Protein AF-A0A954K638-F1 (afdb_monomer)

Sequence (172 aa):
VIPEGAHWNDVRAAPRDVGRALLSAFLAIEAANPERLQGVFGNANWTDKAQMPDSTLKNLIEHFSKHDLTLAAVPEDELGNGYEYLIKKFADDSGHTAQEFYTNRTLVHLMAQMLEPQPGESIYDPTCGTGGMLISCLAEVKRRGGDIRTTGLYGQELITITAAIARMNLVI

Structure (mmCIF, N/CA/C/O backbone):
data_AF-A0A954K638-F1
#
_entry.id   AF-A0A954K638-F1
#
loop_
_atom_site.group_PDB
_atom_site.id
_atom_site.type_symbol
_atom_site.label_atom_id
_atom_site.label_alt_id
_atom_site.label_comp_id
_atom_site.label_asym_id
_atom_site.label_entity_id
_atom_site.label_seq_id
_atom_site.pdbx_PDB_ins_code
_atom_site.Cartn_x
_atom_site.Cartn_y
_atom_site.Cartn_z
_atom_site.occupancy
_atom_site.B_iso_or_equiv
_atom_site.auth_seq_id
_atom_site.auth_comp_id
_atom_site.auth_asym_id
_atom_site.auth_atom_id
_atom_site.pdbx_PDB_model_num
ATOM 1 N N . VAL A 1 1 ? -10.240 -8.745 -8.112 1.00 88.81 1 VAL A N 1
ATOM 2 C CA . VAL A 1 1 ? -9.951 -9.684 -9.220 1.00 88.81 1 VAL A CA 1
ATOM 3 C C . VAL A 1 1 ? -8.709 -9.219 -9.950 1.00 88.81 1 VAL A C 1
ATOM 5 O O . VAL A 1 1 ? -8.591 -8.029 -10.207 1.00 88.81 1 VAL A O 1
ATOM 8 N N . ILE A 1 2 ? -7.793 -10.131 -10.267 1.00 93.25 2 ILE A N 1
ATOM 9 C CA . ILE A 1 2 ? -6.651 -9.843 -11.142 1.00 93.25 2 ILE A CA 1
ATOM 10 C C . ILE A 1 2 ? -6.990 -10.415 -12.528 1.00 93.25 2 ILE A C 1
ATOM 12 O O . ILE A 1 2 ? -7.254 -11.615 -12.602 1.00 93.25 2 ILE A O 1
ATOM 16 N N . PRO A 1 3 ? -7.091 -9.588 -13.586 1.00 95.88 3 PRO A N 1
ATOM 17 C CA . PRO A 1 3 ? -7.384 -10.070 -14.938 1.00 95.88 3 PRO A CA 1
ATOM 18 C C . PRO A 1 3 ? -6.242 -10.887 -15.554 1.00 95.88 3 PRO A C 1
ATOM 20 O O . PRO A 1 3 ? -5.075 -10.713 -15.199 1.00 95.88 3 PRO A O 1
ATOM 23 N N . GLU A 1 4 ? -6.575 -11.716 -16.546 1.00 94.38 4 GLU A N 1
ATOM 24 C CA . GLU A 1 4 ? -5.581 -12.379 -17.397 1.00 94.38 4 GLU A CA 1
ATOM 25 C C . GLU A 1 4 ? -4.679 -11.341 -18.089 1.00 94.38 4 GLU A C 1
ATOM 27 O O . GLU A 1 4 ? -5.148 -10.284 -18.519 1.00 94.38 4 GLU A O 1
ATOM 32 N N . GLY A 1 5 ? -3.375 -11.615 -18.167 1.00 92.88 5 GLY A N 1
ATOM 33 C CA . GLY A 1 5 ? -2.386 -10.680 -18.710 1.00 92.88 5 GLY A CA 1
ATOM 34 C C . GLY A 1 5 ? -1.931 -9.595 -17.726 1.00 92.88 5 GLY A C 1
ATOM 35 O O . GLY A 1 5 ? -1.032 -8.823 -18.058 1.00 92.88 5 GLY A O 1
ATOM 36 N N . ALA A 1 6 ? -2.521 -9.529 -16.526 1.00 96.31 6 ALA A N 1
ATOM 37 C CA . ALA A 1 6 ? -2.124 -8.619 -15.452 1.00 96.31 6 ALA A CA 1
ATOM 38 C C . ALA A 1 6 ? -1.490 -9.344 -14.251 1.00 96.31 6 ALA A C 1
ATOM 40 O O . ALA A 1 6 ? -1.242 -8.720 -13.216 1.00 96.31 6 ALA A O 1
ATOM 41 N N . HIS A 1 7 ? -1.218 -10.650 -14.356 1.00 95.38 7 HIS A N 1
ATOM 42 C CA . HIS A 1 7 ? -0.531 -11.374 -13.292 1.00 95.38 7 HIS A CA 1
ATOM 43 C C . HIS A 1 7 ? 0.966 -11.045 -13.282 1.00 95.38 7 HIS A C 1
ATOM 45 O O . HIS A 1 7 ? 1.570 -10.724 -14.305 1.00 95.38 7 HIS A O 1
ATOM 51 N N . TRP A 1 8 ? 1.598 -11.197 -12.113 1.00 94.69 8 TRP A N 1
ATOM 52 C CA . TRP A 1 8 ? 3.035 -10.953 -11.934 1.00 94.69 8 TRP A CA 1
ATOM 53 C C . TRP A 1 8 ? 3.897 -11.683 -12.974 1.00 94.69 8 TRP A C 1
ATOM 55 O O . TRP A 1 8 ? 4.824 -11.103 -13.535 1.00 94.69 8 TRP A O 1
ATOM 65 N N . ASN A 1 9 ? 3.558 -12.939 -13.277 1.00 94.69 9 ASN A N 1
ATOM 66 C CA . ASN A 1 9 ? 4.283 -13.743 -14.259 1.00 94.69 9 ASN A CA 1
ATOM 67 C C . ASN A 1 9 ? 4.141 -13.216 -15.696 1.00 94.69 9 ASN A C 1
ATOM 69 O O . ASN A 1 9 ? 5.098 -13.331 -16.459 1.00 94.69 9 ASN A O 1
ATOM 73 N N . ASP A 1 10 ? 3.012 -12.597 -16.049 1.00 95.25 10 ASP A N 1
ATOM 74 C CA . ASP A 1 10 ? 2.793 -12.012 -17.379 1.00 95.25 10 ASP A CA 1
ATOM 75 C C . ASP A 1 10 ? 3.716 -10.805 -17.583 1.00 95.25 10 ASP A C 1
ATOM 77 O O . ASP A 1 10 ? 4.431 -10.702 -18.582 1.00 95.25 10 ASP A O 1
ATOM 81 N N . VAL A 1 11 ? 3.781 -9.928 -16.576 1.00 94.75 11 VAL A N 1
ATOM 82 C CA . VAL A 1 11 ? 4.688 -8.772 -16.571 1.00 94.75 11 VAL A CA 1
ATOM 83 C C . VAL A 1 11 ? 6.145 -9.231 -16.535 1.00 94.75 11 VAL A C 1
ATOM 85 O O . VAL A 1 11 ? 6.981 -8.724 -17.285 1.00 94.75 11 VAL A O 1
ATOM 88 N N . ARG A 1 12 ? 6.463 -10.232 -15.705 1.00 95.00 12 ARG A N 1
ATOM 89 C CA . ARG A 1 12 ? 7.805 -10.817 -15.626 1.00 95.00 12 ARG A CA 1
ATOM 90 C C . ARG A 1 12 ? 8.237 -11.429 -16.953 1.00 95.00 12 ARG A C 1
ATOM 92 O O . ARG A 1 12 ? 9.412 -11.323 -17.287 1.00 95.00 12 ARG A O 1
ATOM 99 N N . ALA A 1 13 ? 7.343 -12.031 -17.729 1.00 95.19 13 ALA A N 1
ATOM 100 C CA . ALA A 1 13 ? 7.675 -12.616 -19.026 1.00 95.19 13 ALA A CA 1
ATOM 101 C C . ALA A 1 13 ? 7.929 -11.568 -20.127 1.00 95.19 13 ALA A C 1
ATOM 103 O O . ALA A 1 13 ? 8.481 -11.914 -21.174 1.00 95.19 13 ALA A O 1
ATOM 104 N N . ALA A 1 14 ? 7.595 -10.290 -19.902 1.00 92.69 14 ALA A N 1
ATOM 105 C CA . ALA A 1 14 ? 7.798 -9.235 -20.889 1.00 92.69 14 ALA A CA 1
ATOM 106 C C . ALA A 1 14 ? 9.288 -9.125 -21.300 1.00 92.69 14 ALA A C 1
ATOM 108 O O . ALA A 1 14 ? 10.164 -8.945 -20.438 1.00 92.69 14 ALA A O 1
ATOM 109 N N . PRO A 1 15 ? 9.607 -9.234 -22.608 1.00 85.31 15 PRO A N 1
ATOM 110 C CA . PRO A 1 15 ? 10.989 -9.198 -23.090 1.00 85.31 15 PRO A CA 1
ATOM 111 C C . PRO A 1 15 ? 11.537 -7.771 -23.248 1.00 85.31 15 PRO A C 1
ATOM 113 O O . PRO A 1 15 ? 12.747 -7.572 -23.231 1.00 85.31 15 PRO A O 1
ATOM 116 N N . ARG A 1 16 ? 10.652 -6.785 -23.426 1.00 89.88 16 ARG A N 1
ATOM 117 C CA . ARG A 1 16 ? 10.937 -5.352 -23.603 1.00 89.88 16 ARG A CA 1
ATOM 118 C C . ARG A 1 16 ? 9.722 -4.543 -23.177 1.00 89.88 16 ARG A C 1
ATOM 120 O O . ARG A 1 16 ? 8.634 -5.103 -23.061 1.00 89.88 16 ARG A O 1
ATOM 127 N N . ASP A 1 17 ? 9.903 -3.241 -22.994 1.00 91.88 17 ASP A N 1
ATOM 128 C CA . ASP A 1 17 ? 8.826 -2.331 -22.597 1.00 91.88 17 ASP A CA 1
ATOM 129 C C . ASP A 1 17 ? 8.146 -2.767 -21.298 1.00 91.88 17 ASP A C 1
ATOM 131 O O . ASP A 1 17 ? 6.927 -2.695 -21.150 1.00 91.88 17 ASP A O 1
ATOM 135 N N . VAL A 1 18 ? 8.971 -3.179 -20.330 1.00 94.50 18 VAL A N 1
ATOM 136 C CA . VAL A 1 18 ? 8.536 -3.687 -19.020 1.00 94.50 18 VAL A CA 1
ATOM 137 C C . VAL A 1 18 ? 7.669 -2.651 -18.307 1.00 94.50 18 VAL A C 1
ATOM 139 O O . VAL A 1 18 ? 6.628 -2.987 -17.752 1.00 94.50 18 VAL A O 1
ATOM 142 N N . GLY A 1 19 ? 8.035 -1.371 -18.404 1.00 94.50 19 GLY A N 1
ATOM 143 C CA . GLY A 1 19 ? 7.235 -0.272 -17.867 1.00 94.50 19 GLY A CA 1
ATOM 144 C C . GLY A 1 19 ? 5.838 -0.156 -18.486 1.00 94.50 19 GLY A C 1
ATOM 145 O O . GLY A 1 19 ? 4.865 0.109 -17.784 1.00 94.50 19 GLY A O 1
ATOM 146 N N . ARG A 1 20 ? 5.699 -0.431 -19.790 1.00 94.88 20 ARG A N 1
ATOM 147 C CA . ARG A 1 20 ? 4.388 -0.465 -20.456 1.00 94.88 20 ARG A CA 1
ATOM 148 C C . ARG A 1 20 ? 3.581 -1.694 -20.046 1.00 94.88 20 ARG A C 1
ATOM 150 O O . ARG A 1 20 ? 2.364 -1.582 -19.909 1.00 94.88 20 ARG A O 1
ATOM 157 N N . ALA A 1 21 ? 4.233 -2.839 -19.851 1.00 95.62 21 ALA A N 1
ATOM 158 C CA . ALA A 1 21 ? 3.583 -4.043 -19.336 1.00 95.62 21 ALA A CA 1
ATOM 159 C C . ALA A 1 21 ? 3.034 -3.813 -17.916 1.00 95.62 21 ALA A C 1
ATOM 161 O O . ALA A 1 21 ? 1.863 -4.093 -17.674 1.00 95.62 21 ALA A O 1
ATOM 162 N N . LEU A 1 22 ? 3.829 -3.204 -17.026 1.00 94.81 22 LEU A N 1
ATOM 163 C CA . LEU A 1 22 ? 3.397 -2.786 -15.685 1.00 94.81 22 LEU A CA 1
ATOM 164 C C . LEU A 1 22 ? 2.198 -1.838 -15.745 1.00 94.81 22 LEU A C 1
ATOM 166 O O . LEU A 1 22 ? 1.170 -2.110 -15.133 1.00 94.81 22 LEU A O 1
ATOM 170 N N . LEU A 1 23 ? 2.297 -0.764 -16.535 1.00 94.12 23 LEU A N 1
ATOM 171 C CA . LEU A 1 23 ? 1.208 0.202 -16.679 1.00 94.12 23 LEU A CA 1
ATOM 172 C C . LEU A 1 23 ? -0.081 -0.455 -17.192 1.00 94.12 23 LEU A C 1
ATOM 174 O O . LEU A 1 23 ? -1.163 -0.174 -16.686 1.00 94.12 23 LEU A O 1
ATOM 178 N N . SER A 1 24 ? 0.030 -1.351 -18.175 1.00 94.88 24 SER A N 1
ATOM 179 C CA . SER A 1 24 ? -1.128 -2.065 -18.724 1.00 94.88 24 SER A CA 1
ATOM 180 C C . SER A 1 24 ? -1.771 -2.979 -17.677 1.00 94.88 24 SER A C 1
ATOM 182 O O . SER A 1 24 ? -2.996 -3.007 -17.571 1.00 94.88 24 SER A O 1
ATOM 184 N N . ALA A 1 25 ? -0.960 -3.673 -16.871 1.00 95.94 25 ALA A N 1
ATOM 185 C CA . ALA A 1 25 ? -1.442 -4.507 -15.775 1.00 95.94 25 ALA A CA 1
ATOM 186 C C . ALA A 1 25 ? -2.152 -3.673 -14.696 1.00 95.94 25 ALA A C 1
ATOM 188 O O . ALA A 1 25 ? -3.257 -4.025 -14.292 1.00 95.94 25 ALA A O 1
ATOM 189 N N . PHE A 1 26 ? -1.575 -2.538 -14.284 1.00 94.06 26 PHE A N 1
ATOM 190 C CA . PHE A 1 26 ? -2.205 -1.632 -13.320 1.00 94.06 26 PHE A CA 1
ATOM 191 C C . PHE A 1 26 ? -3.565 -1.143 -13.813 1.00 94.06 26 PHE A C 1
ATOM 193 O O . PHE A 1 26 ? -4.558 -1.324 -13.116 1.00 94.06 26 PHE A O 1
ATOM 200 N N . LEU A 1 27 ? -3.643 -0.621 -15.041 1.00 93.69 27 LEU A N 1
ATOM 201 C CA . LEU A 1 27 ? -4.903 -0.144 -15.620 1.00 93.69 27 LEU A CA 1
ATOM 202 C C . LEU A 1 27 ? -5.961 -1.252 -15.711 1.00 93.69 27 LEU A C 1
ATOM 204 O O . LEU A 1 27 ? -7.131 -1.009 -15.418 1.00 93.69 27 LEU A O 1
ATOM 208 N N . ALA A 1 28 ? -5.561 -2.473 -16.078 1.00 95.62 28 ALA A N 1
ATOM 209 C CA . ALA A 1 28 ? -6.465 -3.618 -16.113 1.00 95.62 28 ALA A CA 1
ATOM 210 C C . ALA A 1 28 ? -6.985 -3.978 -14.710 1.00 95.62 28 ALA A C 1
ATOM 212 O O . ALA A 1 28 ? -8.178 -4.235 -14.540 1.00 95.62 28 ALA A O 1
ATOM 213 N N . ILE A 1 29 ? -6.114 -3.957 -13.696 1.00 95.12 29 ILE A N 1
ATOM 214 C CA . ILE A 1 29 ? -6.492 -4.209 -12.302 1.00 95.12 29 ILE A CA 1
ATOM 215 C C . ILE A 1 29 ? -7.440 -3.116 -11.794 1.00 95.12 29 ILE A C 1
ATOM 217 O O . ILE A 1 29 ? -8.450 -3.446 -11.179 1.00 95.12 29 ILE A O 1
ATOM 221 N N . GLU A 1 30 ? -7.189 -1.834 -12.064 1.00 93.19 30 GLU A N 1
ATOM 222 C CA . GLU A 1 30 ? -8.111 -0.766 -11.649 1.00 93.19 30 GLU A CA 1
ATOM 223 C C . GLU A 1 30 ? -9.479 -0.905 -12.319 1.00 93.19 30 GLU A C 1
ATOM 225 O O . GLU A 1 30 ? -10.505 -0.859 -11.640 1.00 93.19 30 GLU A O 1
ATOM 230 N N . ALA A 1 31 ? -9.500 -1.143 -13.634 1.00 93.56 31 ALA A N 1
ATOM 231 C CA . ALA A 1 31 ? -10.733 -1.303 -14.400 1.00 93.56 31 ALA A CA 1
ATOM 232 C C . ALA A 1 31 ? -11.571 -2.501 -13.925 1.00 93.56 31 ALA A C 1
ATOM 234 O O . ALA A 1 31 ? -12.799 -2.438 -13.932 1.00 93.56 31 ALA A O 1
ATOM 235 N N . ALA A 1 32 ? -10.920 -3.578 -13.480 1.00 95.38 32 ALA A N 1
ATOM 236 C CA . ALA A 1 32 ? -11.592 -4.753 -12.934 1.00 95.38 32 ALA A CA 1
ATOM 237 C C . ALA A 1 32 ? -12.060 -4.580 -11.476 1.00 95.38 32 ALA A C 1
ATOM 239 O O . ALA A 1 32 ? -12.822 -5.411 -10.984 1.00 95.38 32 ALA A O 1
ATOM 240 N N . ASN A 1 33 ? -11.604 -3.538 -10.769 1.00 93.44 33 ASN A N 1
ATOM 241 C CA . ASN A 1 33 ? -11.911 -3.298 -9.355 1.00 93.44 33 ASN A CA 1
ATOM 242 C C . ASN A 1 33 ? -12.233 -1.813 -9.078 1.00 93.44 33 ASN A C 1
ATOM 244 O O . ASN A 1 33 ? -11.607 -1.217 -8.195 1.00 93.44 33 ASN A O 1
ATOM 248 N N . PRO A 1 34 ? -13.198 -1.197 -9.787 1.00 89.94 34 PRO A N 1
ATOM 249 C CA . PRO A 1 34 ? -13.392 0.254 -9.763 1.00 89.94 34 PRO A CA 1
ATOM 250 C C . PRO A 1 34 ? -13.733 0.791 -8.366 1.00 89.94 34 PRO A C 1
ATOM 252 O O . PRO A 1 34 ? -13.191 1.808 -7.953 1.00 89.94 34 PRO A O 1
ATOM 255 N N . GLU A 1 35 ? -14.546 0.071 -7.589 1.00 87.62 35 GLU A N 1
ATOM 256 C CA . GLU A 1 35 ? -14.960 0.509 -6.247 1.00 87.62 35 GLU A CA 1
ATOM 257 C C . GLU A 1 35 ? -13.803 0.576 -5.240 1.00 87.62 35 GLU A C 1
ATOM 259 O O . GLU A 1 35 ? -13.833 1.381 -4.312 1.00 87.62 35 GLU A O 1
ATOM 264 N N . ARG A 1 36 ? -12.777 -0.270 -5.404 1.00 84.31 36 ARG A N 1
ATOM 265 C CA . ARG A 1 36 ? -11.681 -0.405 -4.429 1.00 84.31 36 ARG A CA 1
ATOM 266 C C . ARG A 1 36 ? -10.377 0.205 -4.917 1.00 84.31 36 ARG A C 1
ATOM 268 O O . ARG A 1 36 ? -9.683 0.840 -4.126 1.00 84.31 36 ARG A O 1
ATOM 275 N N . LEU A 1 37 ? -10.042 0.036 -6.197 1.00 88.50 37 LEU A N 1
ATOM 276 C CA . LEU A 1 37 ? -8.698 0.281 -6.727 1.00 88.50 37 LEU A CA 1
ATOM 277 C C . LEU A 1 37 ? -8.605 1.404 -7.765 1.00 88.50 37 LEU A C 1
ATOM 279 O O . LEU A 1 37 ? -7.504 1.699 -8.211 1.00 88.50 37 LEU A O 1
ATOM 283 N N . GLN A 1 38 ? -9.703 2.069 -8.136 1.00 85.88 38 GLN A N 1
ATOM 284 C CA . GLN A 1 38 ? -9.645 3.163 -9.114 1.00 85.88 38 GLN A CA 1
ATOM 285 C C . GLN A 1 38 ? -8.642 4.247 -8.690 1.00 85.88 38 GLN A C 1
ATOM 287 O O . GLN A 1 38 ? -8.780 4.800 -7.599 1.00 85.88 38 GLN A O 1
ATOM 292 N N . GLY A 1 39 ? -7.650 4.556 -9.531 1.00 83.44 39 GLY A N 1
ATOM 293 C CA . GLY A 1 39 ? -6.630 5.577 -9.271 1.00 83.44 39 GLY A CA 1
ATOM 294 C C . GLY A 1 39 ? -5.635 5.241 -8.155 1.00 83.44 39 GLY A C 1
ATOM 295 O O . GLY A 1 39 ? -4.957 6.144 -7.666 1.00 83.44 39 GLY A O 1
ATOM 296 N N . VAL A 1 40 ? -5.563 3.982 -7.709 1.00 86.31 40 VAL A N 1
ATOM 297 C CA .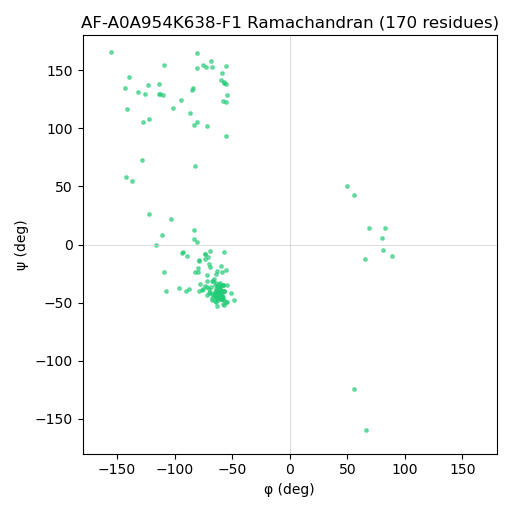 VAL A 1 40 ? -4.638 3.559 -6.648 1.00 86.31 40 VAL A CA 1
ATOM 298 C C . VAL A 1 40 ? -3.203 3.489 -7.152 1.00 86.31 40 VAL A C 1
ATOM 300 O O . VAL A 1 40 ? -2.306 3.862 -6.415 1.00 86.31 40 VAL A O 1
ATOM 303 N N . PHE A 1 41 ? -2.936 3.087 -8.395 1.00 85.44 41 PHE A N 1
ATOM 304 C CA . PHE A 1 41 ? -1.551 2.962 -8.878 1.00 85.44 41 PHE A CA 1
ATOM 305 C C . PHE A 1 41 ? -0.917 4.300 -9.303 1.00 85.44 41 PHE A C 1
ATOM 307 O O . PHE A 1 41 ? 0.245 4.339 -9.715 1.00 85.44 41 PHE A O 1
ATOM 314 N N . GLY A 1 42 ? -1.652 5.408 -9.157 1.00 78.06 42 GLY A N 1
ATOM 315 C CA . GLY A 1 42 ? -1.175 6.759 -9.435 1.00 78.06 42 GLY A CA 1
ATOM 316 C C . GLY A 1 42 ? -0.880 7.012 -10.917 1.00 78.06 42 GLY A C 1
ATOM 317 O O . GLY A 1 42 ? -1.376 6.328 -11.808 1.00 78.06 42 GLY A O 1
ATOM 318 N N . ASN A 1 43 ? -0.072 8.037 -11.189 1.00 76.75 43 ASN A N 1
ATOM 319 C CA . ASN A 1 43 ? 0.254 8.514 -12.538 1.00 76.75 43 ASN A CA 1
ATOM 320 C C . ASN A 1 43 ? 1.764 8.493 -12.833 1.00 76.75 43 ASN A C 1
ATOM 322 O O . ASN A 1 43 ? 2.251 9.287 -13.641 1.00 76.75 43 ASN A O 1
ATOM 326 N N . ALA A 1 44 ? 2.514 7.610 -12.166 1.00 81.88 44 ALA A N 1
ATOM 327 C CA . ALA A 1 44 ? 3.952 7.498 -12.378 1.00 81.88 44 ALA A CA 1
ATOM 328 C C . ALA A 1 44 ? 4.270 7.200 -13.854 1.00 81.88 44 ALA A C 1
ATOM 330 O O . ALA A 1 44 ? 3.585 6.416 -14.517 1.00 81.88 44 ALA A O 1
ATOM 331 N N . ASN A 1 45 ? 5.326 7.827 -14.378 1.00 87.00 45 ASN A N 1
ATOM 332 C CA . ASN A 1 45 ? 5.705 7.695 -15.781 1.00 87.00 45 ASN A CA 1
ATOM 333 C C . ASN A 1 45 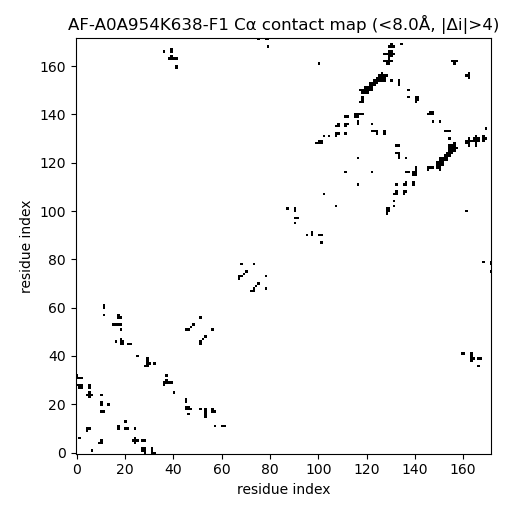? 6.525 6.418 -16.020 1.00 87.00 45 ASN A C 1
ATOM 335 O O . ASN A 1 45 ? 7.705 6.469 -16.357 1.00 87.00 45 ASN A O 1
ATOM 339 N N . TRP A 1 46 ? 5.878 5.262 -15.861 1.00 90.00 46 TRP A N 1
ATOM 340 C CA . TRP A 1 46 ? 6.487 3.935 -16.018 1.00 90.00 46 TRP A CA 1
ATOM 341 C C . TRP A 1 46 ? 7.161 3.719 -17.378 1.00 90.00 46 TRP A C 1
ATOM 343 O O . TRP A 1 46 ? 8.014 2.849 -17.519 1.00 90.00 46 TRP A O 1
ATOM 353 N N . THR A 1 47 ? 6.779 4.493 -18.394 1.00 91.56 47 THR A N 1
ATOM 354 C CA . THR A 1 47 ? 7.311 4.385 -19.756 1.00 91.56 47 THR A CA 1
ATOM 355 C C . THR A 1 47 ? 8.507 5.295 -20.041 1.00 91.56 47 THR A C 1
ATOM 357 O O . THR A 1 47 ? 9.095 5.181 -21.117 1.00 91.56 47 THR A O 1
ATOM 360 N N . ASP A 1 48 ? 8.886 6.179 -19.113 1.00 93.50 48 ASP A N 1
ATOM 361 C CA . ASP A 1 48 ? 10.081 7.013 -19.252 1.00 93.50 48 ASP A CA 1
ATOM 362 C C . ASP A 1 48 ? 11.342 6.160 -19.094 1.00 93.50 48 ASP A C 1
ATOM 364 O O . ASP A 1 48 ? 11.754 5.826 -17.988 1.00 93.50 48 ASP A O 1
ATOM 368 N N . LYS A 1 49 ? 11.990 5.827 -20.212 1.00 90.81 49 LYS A N 1
ATOM 369 C CA . LYS A 1 49 ? 13.200 4.993 -20.225 1.00 90.81 49 LYS A CA 1
ATOM 370 C C . LYS A 1 49 ? 14.424 5.678 -19.621 1.00 90.81 49 LYS A C 1
ATOM 372 O O . LYS A 1 49 ? 15.375 4.975 -19.294 1.00 90.81 49 LYS A O 1
ATOM 377 N N . ALA A 1 50 ? 14.434 7.008 -19.505 1.00 92.19 50 ALA A N 1
ATOM 378 C CA . ALA A 1 50 ? 15.539 7.722 -18.874 1.00 92.19 50 ALA A CA 1
ATOM 379 C C . ALA A 1 50 ? 15.486 7.566 -17.348 1.00 92.19 50 ALA A C 1
ATOM 381 O O . ALA A 1 50 ? 16.524 7.385 -16.717 1.00 92.19 50 ALA A O 1
ATOM 382 N N . GLN A 1 51 ? 14.281 7.580 -16.771 1.00 87.56 51 GLN A N 1
ATOM 383 C CA . GLN A 1 51 ? 14.068 7.375 -15.3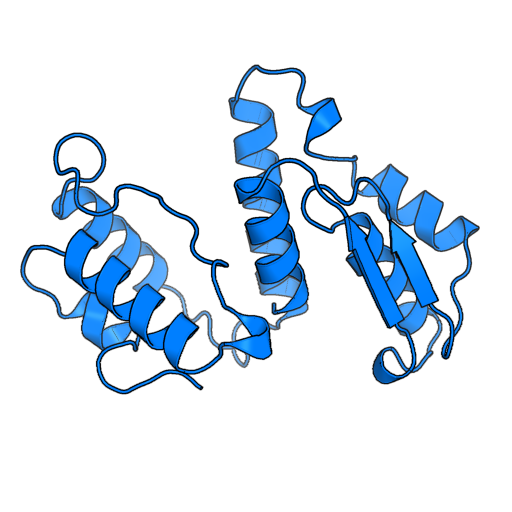34 1.00 87.56 51 GLN A CA 1
ATOM 384 C C . GLN A 1 51 ? 13.927 5.894 -14.963 1.00 87.56 51 GLN A C 1
ATOM 386 O O . GLN A 1 51 ? 14.443 5.452 -13.939 1.00 87.56 51 GLN A O 1
ATOM 391 N N . MET A 1 52 ? 13.253 5.114 -15.809 1.00 91.06 52 MET A N 1
ATOM 392 C CA . MET A 1 52 ? 12.924 3.705 -15.597 1.00 91.06 52 MET A CA 1
ATOM 393 C C . MET A 1 52 ? 13.348 2.844 -16.803 1.00 91.06 52 MET A C 1
ATOM 395 O O . MET A 1 52 ? 12.507 2.376 -17.577 1.00 91.06 52 MET A O 1
ATOM 399 N N . PRO A 1 53 ? 14.660 2.602 -16.990 1.00 93.81 53 PRO A N 1
ATOM 400 C CA . PRO A 1 53 ? 15.140 1.676 -18.010 1.00 93.81 53 PRO A CA 1
ATOM 401 C C . PRO A 1 53 ? 14.581 0.261 -17.802 1.00 93.81 53 PRO A C 1
ATOM 403 O O . PRO A 1 53 ? 14.442 -0.203 -16.667 1.00 93.81 53 PRO A O 1
ATOM 406 N N . ASP A 1 54 ? 14.354 -0.477 -18.895 1.00 92.88 54 ASP A N 1
ATOM 407 C CA . ASP A 1 54 ? 13.849 -1.859 -18.819 1.00 92.88 54 ASP A CA 1
ATOM 408 C C . ASP A 1 54 ? 14.764 -2.766 -17.989 1.00 92.88 54 ASP A C 1
ATOM 410 O O . ASP A 1 54 ? 14.270 -3.629 -17.272 1.00 92.88 54 ASP A O 1
ATOM 414 N N . SER A 1 55 ? 16.084 -2.561 -18.043 1.00 94.19 55 SER A N 1
ATOM 415 C CA . SER A 1 55 ? 17.044 -3.321 -17.236 1.00 94.19 55 SER A CA 1
ATOM 416 C C . SER A 1 55 ? 16.817 -3.124 -15.738 1.00 94.19 55 SER A C 1
ATOM 418 O O . SER A 1 55 ? 16.809 -4.100 -14.992 1.00 94.19 55 SER A O 1
ATOM 420 N N . THR A 1 56 ? 16.578 -1.889 -15.295 1.00 94.25 56 THR A N 1
ATOM 421 C CA . THR A 1 56 ? 16.288 -1.568 -13.893 1.00 94.25 56 THR A CA 1
ATOM 422 C C . THR A 1 56 ? 14.980 -2.211 -13.445 1.00 94.25 56 THR A C 1
ATOM 424 O O . THR A 1 56 ? 14.959 -2.910 -12.432 1.00 94.25 56 THR A O 1
ATOM 427 N N . LEU A 1 57 ? 13.905 -2.043 -14.224 1.00 94.44 57 LEU A N 1
ATOM 428 C CA . LEU A 1 57 ? 12.601 -2.634 -13.910 1.00 94.44 57 LEU A CA 1
ATOM 429 C C . LEU A 1 57 ? 12.663 -4.166 -13.894 1.00 94.44 57 LEU A C 1
ATOM 431 O O . LEU A 1 57 ? 12.128 -4.801 -12.987 1.00 94.44 57 LEU A O 1
ATOM 435 N N . LYS A 1 58 ? 13.367 -4.771 -14.856 1.00 94.69 58 LYS A N 1
ATOM 436 C CA . LYS A 1 58 ? 13.560 -6.221 -14.913 1.00 94.69 58 LYS A CA 1
ATOM 437 C C . LYS A 1 58 ? 14.349 -6.724 -13.711 1.00 94.69 58 LYS A C 1
ATOM 439 O O . LYS A 1 58 ? 13.938 -7.698 -13.093 1.00 94.69 58 LYS A O 1
ATOM 444 N N . ASN A 1 59 ? 15.436 -6.047 -13.346 1.00 95.25 59 ASN A N 1
ATOM 445 C CA . ASN A 1 59 ? 16.227 -6.400 -12.169 1.00 95.25 59 ASN A CA 1
ATOM 446 C C . ASN A 1 59 ? 15.391 -6.337 -10.886 1.00 95.25 59 ASN A C 1
ATOM 448 O O . ASN A 1 59 ? 15.528 -7.217 -10.041 1.00 95.25 59 ASN A O 1
ATOM 452 N N . LEU A 1 60 ? 14.507 -5.341 -10.755 1.00 94.44 60 LEU A N 1
ATOM 453 C CA . LEU A 1 60 ? 13.598 -5.219 -9.615 1.00 94.44 60 LEU A CA 1
ATOM 454 C C . LEU A 1 60 ? 12.592 -6.379 -9.564 1.00 94.44 60 LEU A C 1
ATOM 456 O O . LEU A 1 60 ? 12.450 -7.024 -8.526 1.00 94.44 60 LEU A O 1
ATOM 460 N N . ILE A 1 61 ? 11.944 -6.688 -10.691 1.00 95.25 61 ILE A N 1
ATOM 461 C CA . ILE A 1 61 ? 11.001 -7.810 -10.798 1.00 95.25 61 ILE A CA 1
ATOM 462 C C . ILE A 1 61 ? 11.700 -9.134 -10.474 1.00 95.25 61 ILE A C 1
ATOM 464 O O . ILE A 1 61 ? 11.188 -9.930 -9.688 1.00 95.25 61 ILE A O 1
ATOM 468 N N . GLU A 1 62 ? 12.881 -9.379 -11.041 1.00 95.75 62 GLU A N 1
ATOM 469 C CA . GLU A 1 62 ? 13.647 -10.599 -10.779 1.00 95.75 62 GLU A CA 1
ATOM 470 C C . GLU A 1 62 ? 14.166 -10.659 -9.340 1.00 95.75 62 GLU A C 1
ATOM 472 O O . GLU A 1 62 ? 14.266 -11.747 -8.782 1.00 95.75 62 GLU A O 1
ATOM 477 N N . HIS A 1 63 ? 14.474 -9.521 -8.711 1.00 95.81 63 HIS A N 1
ATOM 478 C CA . HIS A 1 63 ? 14.844 -9.473 -7.299 1.00 95.81 63 HIS A CA 1
ATOM 479 C C . HIS A 1 63 ? 13.687 -9.938 -6.410 1.00 95.81 63 HIS A C 1
ATOM 481 O O . HIS A 1 63 ? 13.866 -10.881 -5.643 1.00 95.81 63 HIS A O 1
ATOM 487 N N . PHE A 1 64 ? 12.494 -9.356 -6.567 1.00 94.06 64 PHE A N 1
ATOM 488 C CA . PHE A 1 64 ? 11.315 -9.777 -5.804 1.00 94.06 64 PHE A CA 1
ATOM 489 C C . PHE A 1 64 ? 10.886 -11.212 -6.128 1.00 94.06 64 PHE A C 1
ATOM 491 O O . PHE A 1 64 ? 10.479 -11.941 -5.232 1.00 94.06 64 PHE A O 1
ATOM 498 N N . SER A 1 65 ? 11.076 -11.669 -7.370 1.00 95.25 65 SER A N 1
ATOM 499 C CA . SER A 1 65 ? 10.741 -13.040 -7.790 1.00 95.25 65 SER A CA 1
ATOM 500 C C . SER A 1 65 ? 11.640 -14.129 -7.186 1.00 95.25 65 SER A C 1
ATOM 502 O O . SER A 1 65 ? 11.387 -15.312 -7.409 1.00 95.25 65 SER A O 1
ATOM 504 N N . LYS A 1 66 ? 12.699 -13.764 -6.449 1.00 95.69 66 LYS A N 1
ATOM 505 C CA . LYS A 1 66 ? 13.509 -14.713 -5.658 1.00 95.69 66 LYS A CA 1
ATOM 506 C C . LYS A 1 66 ? 12.847 -15.089 -4.335 1.00 95.69 66 LYS A C 1
ATOM 508 O O . LYS A 1 66 ? 13.290 -16.040 -3.696 1.00 95.69 66 LYS A O 1
ATOM 513 N N . HIS A 1 67 ? 11.833 -14.337 -3.922 1.00 93.00 67 HIS A N 1
ATOM 514 C CA . HIS A 1 67 ? 11.135 -14.508 -2.661 1.00 93.00 67 HIS A CA 1
ATOM 515 C C . HIS A 1 67 ? 9.698 -14.955 -2.933 1.00 93.00 67 HIS A C 1
ATOM 517 O O . HIS A 1 67 ? 9.042 -14.449 -3.842 1.00 93.00 67 HIS A O 1
ATOM 523 N N . ASP A 1 68 ? 9.208 -15.911 -2.147 1.00 91.38 68 ASP A N 1
ATOM 524 C CA . ASP A 1 68 ? 7.789 -16.253 -2.137 1.00 91.38 68 ASP A CA 1
ATOM 525 C C . ASP A 1 68 ? 7.058 -15.231 -1.262 1.00 91.38 68 ASP A C 1
ATOM 527 O O . ASP A 1 68 ? 7.203 -15.240 -0.044 1.00 91.38 68 ASP A O 1
ATOM 531 N N . LEU A 1 69 ? 6.328 -14.318 -1.903 1.00 89.69 69 LEU A N 1
ATOM 532 C CA . LEU A 1 69 ? 5.534 -13.275 -1.246 1.00 89.69 69 LEU A CA 1
ATOM 533 C C . LEU A 1 69 ? 4.035 -13.605 -1.255 1.00 89.69 69 LEU A C 1
ATOM 535 O O . LEU A 1 69 ? 3.194 -12.710 -1.188 1.00 89.69 69 LEU A O 1
ATOM 539 N N . THR A 1 70 ? 3.675 -14.882 -1.403 1.00 89.44 70 THR A N 1
ATOM 540 C CA . THR A 1 70 ? 2.282 -15.309 -1.249 1.00 89.44 70 THR A CA 1
ATOM 541 C C . THR A 1 70 ? 1.833 -15.161 0.203 1.00 89.44 70 THR A C 1
ATOM 543 O O . THR A 1 70 ? 2.632 -15.317 1.122 1.00 89.44 70 THR A O 1
ATOM 546 N N . LEU A 1 71 ? 0.528 -14.960 0.426 1.00 83.94 71 LEU A N 1
ATOM 547 C CA . LEU A 1 71 ? -0.048 -14.858 1.778 1.00 83.94 71 LEU A CA 1
ATOM 548 C C . LEU A 1 71 ? 0.171 -16.115 2.642 1.00 83.94 71 LEU A C 1
ATOM 550 O O . LEU A 1 71 ? 0.028 -16.060 3.859 1.00 83.94 71 LEU A O 1
ATOM 554 N N . ALA A 1 72 ? 0.491 -17.256 2.018 1.00 88.94 72 ALA A N 1
ATOM 555 C CA . ALA A 1 72 ? 0.836 -18.486 2.723 1.00 88.94 72 ALA A CA 1
ATOM 556 C C . ALA A 1 72 ? 2.273 -18.469 3.270 1.00 88.94 72 ALA A C 1
ATOM 558 O O . ALA A 1 72 ? 2.525 -19.053 4.321 1.00 88.94 72 ALA A O 1
ATOM 559 N N . ALA A 1 73 ? 3.203 -17.829 2.555 1.00 90.44 73 ALA A N 1
ATOM 560 C CA . ALA A 1 73 ? 4.610 -17.734 2.935 1.00 90.44 73 ALA A CA 1
ATOM 561 C C . ALA A 1 73 ? 4.896 -16.499 3.798 1.00 90.44 73 ALA A C 1
ATOM 563 O O . ALA A 1 73 ? 5.660 -16.588 4.757 1.00 90.44 73 ALA A O 1
ATOM 564 N N . VAL A 1 74 ? 4.269 -15.369 3.467 1.00 88.00 74 VAL A N 1
ATOM 565 C CA . VAL A 1 74 ? 4.394 -14.103 4.188 1.00 88.00 74 VAL A CA 1
ATOM 566 C C . VAL A 1 74 ? 2.985 -13.612 4.514 1.00 88.00 74 VAL A C 1
ATOM 568 O O . VAL A 1 74 ? 2.275 -13.161 3.612 1.00 88.00 74 VAL A O 1
ATOM 571 N N . PRO A 1 75 ? 2.547 -13.727 5.780 1.00 83.50 75 PRO A N 1
ATOM 572 C CA . PRO A 1 75 ? 1.240 -13.247 6.198 1.00 83.50 75 PRO A CA 1
ATOM 573 C C . PRO A 1 75 ? 1.035 -11.765 5.870 1.00 83.50 75 PRO A C 1
ATOM 575 O O . PRO A 1 75 ? 1.983 -10.981 5.835 1.00 83.50 75 PRO A O 1
ATOM 578 N N . GLU A 1 76 ? -0.225 -11.380 5.692 1.00 74.12 76 GLU A N 1
ATOM 579 C CA . GLU A 1 76 ? -0.665 -10.010 5.396 1.00 74.12 76 GLU A CA 1
ATOM 580 C C . GLU A 1 76 ? -0.028 -8.967 6.338 1.00 74.12 76 GLU A C 1
ATOM 582 O O . GLU A 1 76 ? 0.608 -8.019 5.876 1.00 74.12 76 GLU A O 1
ATOM 587 N N . ASP A 1 77 ? -0.053 -9.233 7.651 1.00 71.38 77 ASP A N 1
ATOM 588 C CA . ASP A 1 77 ? 0.558 -8.375 8.677 1.00 71.38 77 ASP A CA 1
ATOM 589 C C . ASP A 1 77 ? 2.077 -8.156 8.441 1.00 71.38 77 ASP A C 1
ATOM 591 O O . ASP A 1 77 ? 2.608 -7.073 8.700 1.00 71.38 77 ASP A O 1
ATOM 595 N N . GLU A 1 78 ? 2.808 -9.156 7.932 1.00 81.44 78 GLU A N 1
ATOM 596 C CA . GLU A 1 78 ? 4.246 -9.043 7.644 1.00 81.44 78 GLU A CA 1
ATOM 597 C C . GLU A 1 78 ? 4.532 -8.293 6.336 1.00 81.44 78 GLU A C 1
ATOM 599 O O . GLU A 1 78 ? 5.447 -7.464 6.297 1.00 81.44 78 GLU A O 1
ATOM 604 N N . LEU A 1 79 ? 3.735 -8.526 5.286 1.00 82.56 79 LEU A N 1
ATOM 605 C CA . LEU A 1 79 ? 3.823 -7.765 4.035 1.00 82.56 79 LEU A CA 1
ATOM 606 C C . LEU A 1 79 ? 3.542 -6.278 4.277 1.00 82.56 79 LEU A C 1
ATOM 608 O O . LEU A 1 79 ? 4.306 -5.429 3.809 1.00 82.56 79 LEU A O 1
ATOM 612 N N . GLY A 1 80 ? 2.509 -5.969 5.067 1.00 77.25 80 GLY A N 1
ATOM 613 C CA . GLY A 1 80 ? 2.186 -4.607 5.486 1.00 77.25 80 GLY A CA 1
ATOM 614 C C . GLY A 1 80 ? 3.342 -3.947 6.245 1.00 77.25 80 GLY A C 1
ATOM 615 O O . GLY A 1 80 ? 3.744 -2.830 5.917 1.00 77.25 80 GLY A O 1
ATOM 616 N N . ASN A 1 81 ? 3.964 -4.658 7.193 1.00 80.62 81 ASN A N 1
ATOM 617 C CA . ASN A 1 81 ? 5.141 -4.157 7.915 1.00 80.62 81 ASN A CA 1
ATOM 618 C C . ASN A 1 81 ? 6.331 -3.861 6.984 1.00 80.62 81 ASN A C 1
ATOM 620 O O . ASN A 1 81 ? 7.023 -2.855 7.162 1.00 80.62 81 ASN A O 1
ATOM 624 N N . GLY A 1 82 ? 6.576 -4.720 5.989 1.00 85.75 82 GLY A N 1
ATOM 625 C CA . GLY A 1 82 ? 7.620 -4.511 4.985 1.00 85.75 82 GLY A CA 1
ATOM 626 C C . GLY A 1 82 ? 7.353 -3.288 4.103 1.00 85.75 82 GLY A C 1
ATOM 627 O O . GLY A 1 82 ? 8.258 -2.486 3.864 1.00 85.75 82 GLY A O 1
ATOM 628 N N . TYR A 1 83 ? 6.109 -3.104 3.663 1.00 81.38 83 TYR A N 1
ATOM 629 C CA . TYR A 1 83 ? 5.706 -1.947 2.866 1.00 81.38 83 TYR A CA 1
ATOM 630 C C . TYR A 1 83 ? 5.844 -0.633 3.653 1.00 81.38 83 TYR A C 1
ATOM 632 O O . TYR A 1 83 ? 6.444 0.332 3.176 1.00 81.38 83 TYR A O 1
ATOM 640 N N . GLU A 1 84 ? 5.406 -0.626 4.909 1.00 77.44 84 GLU A N 1
ATOM 641 C CA . GLU A 1 84 ? 5.550 0.511 5.822 1.00 77.44 84 GLU A CA 1
ATOM 642 C C . GLU A 1 84 ? 7.010 0.859 6.124 1.00 77.44 84 GLU A C 1
ATOM 644 O O . GLU A 1 84 ? 7.376 2.035 6.208 1.00 77.44 84 GLU A O 1
ATOM 649 N N . TYR A 1 85 ? 7.878 -0.149 6.230 1.00 83.62 85 TYR A N 1
ATOM 650 C CA . TYR A 1 85 ? 9.315 0.076 6.337 1.00 83.62 85 TYR A CA 1
ATOM 651 C C . TYR A 1 85 ? 9.863 0.835 5.120 1.00 83.62 85 TYR A C 1
ATOM 653 O O . TYR A 1 85 ? 10.655 1.765 5.290 1.00 83.62 85 TYR A O 1
ATOM 661 N N . LEU A 1 86 ? 9.436 0.473 3.906 1.00 84.56 86 LEU A N 1
ATOM 662 C CA . LEU A 1 86 ? 9.862 1.153 2.681 1.00 84.56 86 LEU A CA 1
ATOM 663 C C . LEU A 1 86 ? 9.353 2.596 2.628 1.00 84.56 86 LEU A C 1
ATOM 665 O O . LEU A 1 86 ? 10.145 3.488 2.330 1.00 84.56 86 LEU A O 1
ATOM 669 N N . ILE A 1 87 ? 8.087 2.849 2.985 1.00 77.62 87 ILE A N 1
ATOM 670 C CA . ILE A 1 87 ? 7.543 4.216 3.096 1.00 77.62 87 ILE A CA 1
ATOM 671 C C . ILE A 1 87 ? 8.401 5.054 4.039 1.00 77.62 87 ILE A C 1
ATOM 673 O O . ILE A 1 87 ? 8.821 6.154 3.680 1.00 77.62 87 ILE A O 1
ATOM 677 N N . LYS A 1 88 ? 8.699 4.524 5.231 1.00 76.94 88 LYS A N 1
ATOM 678 C CA . LYS A 1 88 ? 9.538 5.218 6.209 1.00 76.94 88 LYS A CA 1
ATOM 679 C C . LYS A 1 88 ? 10.916 5.543 5.630 1.00 76.94 88 LYS A C 1
ATOM 681 O O . LYS A 1 88 ? 11.388 6.662 5.793 1.00 76.94 88 LYS A O 1
ATOM 686 N N . LYS A 1 89 ? 11.557 4.590 4.944 1.00 82.44 89 LYS A N 1
ATOM 687 C CA . LYS A 1 89 ? 12.862 4.814 4.307 1.00 82.44 89 LYS A CA 1
ATOM 688 C C . LYS A 1 89 ? 12.816 5.911 3.247 1.00 82.44 89 LYS A C 1
ATOM 690 O O . LYS A 1 89 ? 13.691 6.768 3.247 1.00 82.44 89 LYS A O 1
ATOM 695 N N . PHE A 1 90 ? 11.781 5.935 2.410 1.00 76.25 90 PHE A N 1
ATOM 696 C CA . PHE A 1 90 ? 11.597 7.015 1.440 1.00 76.25 90 PHE A CA 1
ATOM 697 C C . PHE A 1 90 ? 11.364 8.372 2.109 1.00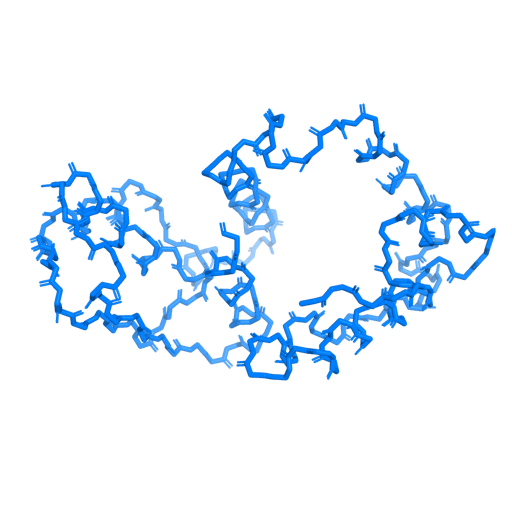 76.25 90 PHE A C 1
ATOM 699 O O . PHE A 1 90 ? 11.906 9.375 1.648 1.00 76.25 90 PHE A O 1
ATOM 706 N N . ALA A 1 91 ? 10.595 8.413 3.200 1.00 73.00 91 ALA A N 1
ATOM 707 C CA . ALA A 1 91 ? 10.377 9.638 3.961 1.00 73.00 91 ALA A CA 1
ATOM 708 C C . ALA A 1 91 ? 11.692 10.168 4.560 1.00 73.00 91 ALA A C 1
ATOM 710 O O . ALA A 1 91 ? 12.004 11.344 4.364 1.00 73.00 91 ALA A O 1
ATOM 711 N N . ASP A 1 92 ? 12.480 9.299 5.205 1.00 73.00 92 ASP A N 1
ATOM 712 C CA . ASP A 1 92 ? 13.783 9.636 5.797 1.00 73.00 92 ASP A CA 1
ATOM 713 C C . ASP A 1 92 ? 14.776 10.171 4.736 1.00 73.00 92 ASP A C 1
ATOM 715 O O . ASP A 1 92 ? 15.487 11.144 4.992 1.00 73.00 92 ASP A O 1
ATOM 719 N N . ASP A 1 93 ? 14.797 9.581 3.533 1.00 72.44 93 ASP A N 1
ATOM 720 C CA . ASP A 1 93 ? 15.731 9.942 2.453 1.00 72.44 93 ASP A CA 1
ATOM 721 C C . ASP A 1 93 ? 15.318 11.210 1.668 1.00 72.44 93 ASP A C 1
ATOM 723 O O . ASP A 1 93 ? 16.156 11.845 1.025 1.00 72.44 93 ASP A O 1
ATOM 727 N N . SER A 1 94 ? 14.041 11.612 1.708 1.00 65.00 94 SER A N 1
ATOM 728 C CA . SER A 1 94 ? 13.493 12.696 0.869 1.00 65.00 94 SER A CA 1
ATOM 729 C C . SER A 1 94 ? 13.912 14.122 1.265 1.00 65.00 94 SER A C 1
ATOM 731 O O . SER A 1 94 ? 13.614 15.068 0.529 1.00 65.00 94 SER A O 1
ATOM 733 N N . GLY A 1 95 ? 14.590 14.307 2.404 1.00 56.41 95 GLY A N 1
ATOM 734 C CA . GLY A 1 95 ? 15.185 15.578 2.855 1.00 56.41 95 GLY A CA 1
ATOM 735 C C . GLY A 1 95 ? 14.208 16.723 3.177 1.00 56.41 95 GLY A C 1
ATOM 736 O O . GLY A 1 95 ? 14.609 17.711 3.790 1.00 56.41 95 GLY A O 1
ATOM 737 N N . HIS A 1 96 ? 12.934 16.601 2.802 1.00 53.41 96 HIS A N 1
ATOM 738 C CA . HIS A 1 96 ? 11.847 17.450 3.279 1.00 53.41 96 HIS A CA 1
ATOM 739 C C . HIS A 1 96 ? 11.553 17.064 4.731 1.00 53.41 96 HIS A C 1
ATOM 741 O O . HIS A 1 96 ? 11.820 15.934 5.135 1.00 53.41 96 HIS A O 1
ATOM 747 N N . THR A 1 97 ? 11.032 17.978 5.546 1.00 49.16 97 THR A N 1
ATOM 748 C CA . THR A 1 97 ? 10.592 17.676 6.916 1.00 49.16 97 THR A CA 1
ATOM 749 C C . THR A 1 97 ? 9.581 16.522 6.888 1.00 49.16 97 THR A C 1
ATOM 751 O O . THR A 1 97 ? 8.386 16.735 6.719 1.00 49.16 97 THR A O 1
ATOM 754 N N . ALA A 1 98 ? 10.064 15.286 7.069 1.00 49.09 98 ALA A N 1
ATOM 755 C CA . ALA A 1 98 ? 9.322 14.018 6.999 1.00 49.09 98 ALA A CA 1
ATOM 756 C C . ALA A 1 98 ? 8.121 13.931 7.966 1.00 49.09 98 ALA A C 1
ATOM 758 O O . ALA A 1 98 ? 7.335 12.987 7.930 1.00 49.09 98 ALA A O 1
ATOM 759 N N . GLN A 1 99 ? 7.979 14.941 8.823 1.00 51.25 99 GLN A N 1
ATOM 760 C CA . GLN A 1 99 ? 6.928 15.126 9.813 1.00 51.25 99 GLN A CA 1
ATOM 761 C C . GLN A 1 99 ? 5.535 15.307 9.193 1.00 51.25 99 GLN A C 1
ATOM 763 O O . GLN A 1 99 ? 4.559 14.975 9.856 1.00 51.25 99 GLN A O 1
ATOM 768 N N . GLU A 1 100 ? 5.425 15.793 7.951 1.00 52.16 100 GLU A N 1
ATOM 769 C CA . GLU A 1 100 ? 4.124 15.959 7.276 1.00 52.16 100 GLU A CA 1
ATOM 770 C C . GLU A 1 100 ? 3.580 14.648 6.683 1.00 52.16 100 GLU A C 1
ATOM 772 O O . GLU A 1 100 ? 2.374 14.509 6.510 1.00 52.16 100 GLU A O 1
ATOM 777 N N . PHE A 1 101 ? 4.446 13.669 6.398 1.00 59.19 101 PHE A N 1
ATOM 778 C CA . PHE A 1 101 ? 4.069 12.463 5.646 1.00 59.19 101 PHE A CA 1
ATOM 779 C C . PHE A 1 101 ? 4.027 11.193 6.492 1.00 59.19 101 PHE A C 1
ATOM 781 O O . PHE A 1 101 ? 3.349 10.233 6.126 1.00 59.19 101 PHE A O 1
ATOM 788 N N . TYR A 1 102 ? 4.754 11.162 7.613 1.00 67.31 102 TYR A N 1
ATOM 789 C CA . TYR A 1 102 ? 4.866 9.969 8.439 1.00 67.31 102 TYR A CA 1
ATOM 790 C C . TYR A 1 102 ? 4.870 10.307 9.930 1.00 67.31 102 TYR A C 1
ATOM 792 O O . TYR A 1 102 ? 5.796 10.922 10.462 1.00 67.31 102 TYR A O 1
ATOM 800 N N . THR A 1 103 ? 3.847 9.826 10.637 1.00 72.00 103 THR A N 1
ATOM 801 C CA . THR A 1 103 ? 3.824 9.871 12.102 1.00 72.00 103 THR A CA 1
ATOM 802 C C . THR A 1 103 ? 4.561 8.658 12.663 1.00 72.00 103 THR A C 1
ATOM 804 O O . THR A 1 103 ? 4.319 7.521 12.261 1.00 72.00 103 THR A O 1
ATOM 807 N N . ASN A 1 104 ? 5.450 8.880 13.635 1.00 76.06 104 ASN A N 1
ATOM 808 C CA . ASN A 1 104 ? 6.188 7.802 14.293 1.00 76.06 104 ASN A CA 1
ATOM 809 C C . ASN A 1 104 ? 5.234 6.729 14.861 1.00 76.06 104 ASN A C 1
ATOM 811 O O . ASN A 1 104 ? 4.337 7.041 15.646 1.00 76.06 104 ASN A O 1
ATOM 815 N N . ARG A 1 105 ? 5.483 5.455 14.526 1.00 78.50 105 ARG A N 1
ATOM 816 C CA . ARG A 1 105 ? 4.663 4.304 14.943 1.00 78.50 105 ARG A CA 1
ATOM 817 C C . ARG A 1 105 ? 4.459 4.184 16.449 1.00 78.50 105 ARG A C 1
ATOM 819 O O . ARG A 1 105 ? 3.373 3.801 16.863 1.00 78.50 105 ARG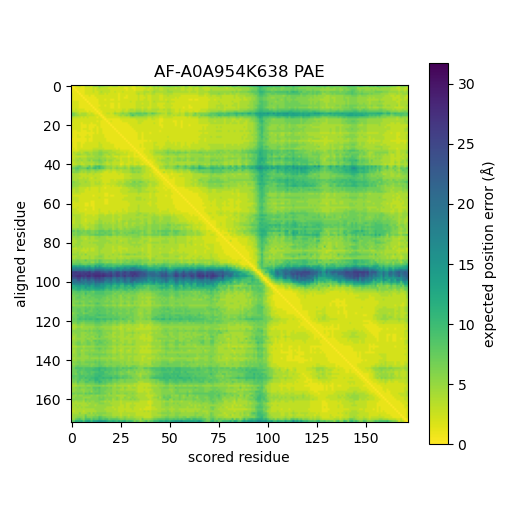 A O 1
ATOM 826 N N . THR A 1 106 ? 5.446 4.543 17.266 1.00 85.44 106 THR A N 1
ATOM 827 C CA . THR A 1 106 ? 5.303 4.540 18.727 1.00 85.44 106 THR A CA 1
ATOM 828 C C . THR A 1 106 ? 4.226 5.526 19.177 1.00 85.44 106 THR A C 1
ATOM 830 O O . THR A 1 106 ? 3.421 5.195 20.042 1.00 85.44 106 THR A O 1
ATOM 833 N N . LEU A 1 107 ? 4.169 6.713 18.561 1.00 88.62 107 LEU A N 1
ATOM 834 C CA . LEU A 1 107 ? 3.142 7.713 18.864 1.00 88.62 107 LEU A CA 1
ATOM 835 C C . LEU A 1 107 ? 1.778 7.289 18.324 1.00 88.62 107 LEU A C 1
ATOM 837 O O . LEU A 1 107 ? 0.792 7.391 19.041 1.00 88.62 107 LEU A O 1
ATOM 841 N N . VAL A 1 108 ? 1.728 6.766 17.096 1.00 89.62 108 VAL A N 1
ATOM 842 C CA . VAL A 1 108 ? 0.494 6.233 16.496 1.00 89.62 108 VAL A CA 1
ATOM 843 C C . VAL A 1 108 ? -0.111 5.133 17.368 1.00 89.62 108 VAL A C 1
ATOM 845 O O . VAL A 1 108 ? -1.294 5.181 17.693 1.00 89.62 108 VAL A O 1
ATOM 848 N N . HIS A 1 109 ? 0.706 4.173 17.804 1.00 89.88 109 HIS A N 1
ATOM 849 C CA . HIS A 1 109 ? 0.241 3.081 18.648 1.00 89.88 109 HIS A CA 1
ATOM 850 C C . HIS A 1 109 ? -0.233 3.580 20.013 1.00 89.88 109 HIS A C 1
ATOM 852 O O . HIS A 1 109 ? -1.287 3.159 20.480 1.00 89.88 109 HIS A O 1
ATOM 858 N N . LEU A 1 110 ? 0.504 4.509 20.630 1.00 94.00 110 LEU A N 1
ATOM 859 C CA . LEU A 1 110 ? 0.090 5.132 21.885 1.00 94.00 110 LEU A CA 1
ATOM 860 C C . LEU A 1 110 ? -1.262 5.844 21.736 1.00 94.00 110 LEU A C 1
ATOM 862 O O . LEU A 1 110 ? -2.151 5.627 22.552 1.00 94.00 110 LEU A O 1
ATOM 866 N N . MET A 1 111 ? -1.441 6.642 20.680 1.00 94.69 111 MET A N 1
ATOM 867 C CA . MET A 1 111 ? -2.704 7.332 20.404 1.00 94.69 111 MET A CA 1
ATOM 868 C C . MET A 1 111 ? -3.860 6.345 20.199 1.00 94.69 111 MET A C 1
ATOM 870 O O . MET A 1 111 ? -4.909 6.517 20.812 1.00 94.69 111 MET A O 1
ATOM 874 N N . ALA A 1 112 ? -3.660 5.275 19.424 1.00 94.69 112 ALA A N 1
ATOM 875 C CA . ALA A 1 112 ? -4.671 4.233 19.237 1.00 94.69 112 ALA A CA 1
ATOM 876 C C . ALA A 1 112 ? -5.041 3.536 20.560 1.00 94.69 112 ALA A C 1
ATOM 878 O O . ALA A 1 112 ? -6.220 3.319 20.835 1.00 94.69 112 ALA A O 1
ATOM 879 N N . GLN A 1 113 ? -4.054 3.235 21.413 1.00 95.19 113 GLN A N 1
ATOM 880 C CA . GLN A 1 113 ? -4.306 2.665 22.739 1.00 95.19 113 GLN A CA 1
ATOM 881 C C . GLN A 1 113 ? -5.081 3.615 23.652 1.00 95.19 113 GLN A C 1
ATOM 883 O O . GLN A 1 113 ? -5.920 3.143 24.409 1.00 95.19 113 GLN A O 1
ATOM 888 N N . MET A 1 114 ? -4.796 4.920 23.597 1.00 96.06 114 MET A N 1
ATOM 889 C CA . MET A 1 114 ? -5.486 5.938 24.397 1.00 96.06 114 MET A CA 1
ATOM 890 C C . MET A 1 114 ? -6.917 6.196 23.920 1.00 96.06 114 MET A C 1
ATOM 892 O O . MET A 1 114 ? -7.766 6.546 24.733 1.00 96.06 114 MET A O 1
ATOM 896 N N . LEU A 1 115 ? -7.177 6.058 22.617 1.00 95.19 115 LEU A N 1
ATOM 897 C CA . LEU A 1 115 ? -8.514 6.210 22.039 1.00 95.19 115 LEU A CA 1
ATOM 898 C C . LEU A 1 115 ? -9.441 5.041 22.384 1.00 95.19 115 LEU A C 1
ATOM 900 O O . LEU A 1 115 ? -10.650 5.230 22.408 1.00 95.19 115 LEU A O 1
ATOM 904 N N . GLU A 1 116 ? -8.881 3.859 22.654 1.00 95.38 116 GLU A N 1
ATOM 905 C CA . GLU A 1 116 ? -9.633 2.650 23.006 1.00 95.38 116 GLU A CA 1
ATOM 906 C C . GLU A 1 116 ? -10.790 2.327 22.034 1.00 95.3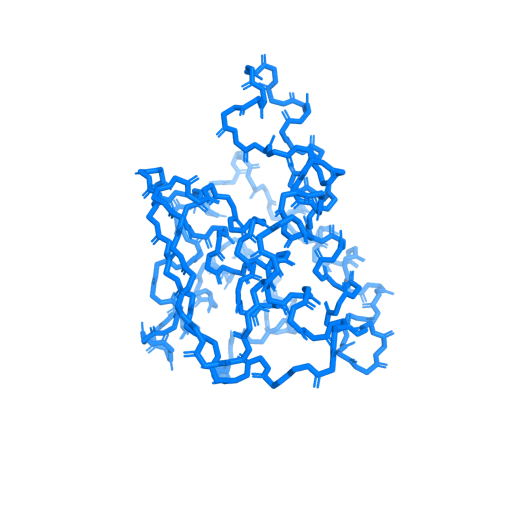8 116 GLU A C 1
ATOM 908 O O . GLU A 1 116 ? -11.911 2.090 22.494 1.00 95.38 116 GLU A O 1
ATOM 913 N N . PRO A 1 117 ? -10.552 2.295 20.705 1.00 96.00 117 PRO A N 1
ATOM 914 C CA . PRO A 1 117 ? -11.619 2.095 19.728 1.00 96.00 117 PRO A CA 1
ATOM 915 C C . PRO A 1 117 ? -12.342 0.761 19.951 1.00 96.00 117 PRO A C 1
ATOM 917 O O . PRO A 1 117 ? -11.714 -0.259 20.258 1.00 96.00 117 PRO A O 1
ATOM 920 N N . GLN A 1 118 ? -13.661 0.766 19.770 1.00 95.62 118 GLN A N 1
ATOM 921 C CA . GLN A 1 118 ? -14.529 -0.390 19.992 1.00 95.62 118 GLN A CA 1
ATOM 922 C C . GLN A 1 118 ? -15.082 -0.972 18.678 1.00 95.62 118 GLN A C 1
ATOM 924 O O . GLN A 1 118 ? -15.228 -0.266 17.673 1.00 95.62 118 GLN A O 1
ATOM 929 N N . PRO A 1 119 ? -15.442 -2.270 18.660 1.00 95.69 119 PRO A N 1
ATOM 930 C CA . PRO A 1 119 ? -16.223 -2.849 17.569 1.00 95.69 119 PRO A CA 1
ATOM 931 C C . PRO A 1 119 ? -17.530 -2.078 17.346 1.00 95.69 119 PRO A C 1
ATOM 933 O O . PRO A 1 119 ? -18.220 -1.726 18.301 1.00 95.69 119 PRO A O 1
ATOM 936 N N . GLY A 1 120 ? -17.890 -1.843 16.085 1.00 95.44 120 GLY A N 1
ATOM 937 C CA . GLY A 1 120 ? -19.096 -1.101 15.702 1.00 95.44 120 GLY A CA 1
ATOM 9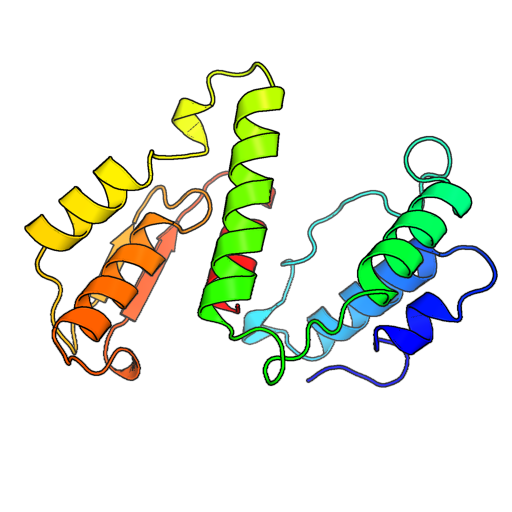38 C C . GLY A 1 120 ? -18.908 0.413 15.575 1.00 95.44 120 GLY A C 1
ATOM 939 O O . GLY A 1 120 ? -19.804 1.091 15.073 1.00 95.44 120 GLY A O 1
ATOM 940 N N . GLU A 1 121 ? -17.769 0.960 16.005 1.00 96.00 121 GLU A N 1
ATOM 941 C CA . GLU A 1 121 ? -17.487 2.391 15.885 1.00 96.00 121 GLU A CA 1
ATOM 942 C C . GLU A 1 121 ? -17.004 2.787 14.485 1.00 96.00 121 GLU A C 1
ATOM 944 O O . GLU A 1 121 ? -16.608 1.963 13.660 1.00 96.00 121 GLU A O 1
ATOM 949 N N . SER A 1 122 ? -17.036 4.090 14.214 1.00 96.12 122 SER A N 1
ATOM 950 C CA . SER A 1 122 ? -16.445 4.686 13.018 1.00 96.12 122 SER A CA 1
ATOM 951 C C . SER A 1 122 ? -15.266 5.566 13.410 1.00 96.12 122 SER A C 1
ATOM 953 O O . SER A 1 122 ? -15.393 6.427 14.277 1.00 96.12 122 SER A O 1
ATOM 955 N N . ILE A 1 123 ? -14.133 5.360 12.749 1.00 95.94 123 ILE A N 1
ATOM 956 C CA . ILE A 1 123 ? -12.875 6.060 13.000 1.00 95.94 123 ILE A CA 1
ATOM 957 C C . ILE A 1 123 ? -12.611 6.984 11.822 1.00 95.94 123 ILE A C 1
ATOM 959 O O . ILE A 1 123 ? -12.662 6.550 10.670 1.00 95.94 123 ILE A O 1
ATOM 963 N N . TYR A 1 124 ? -12.334 8.253 12.115 1.00 96.25 124 TYR A N 1
ATOM 964 C CA . TYR A 1 124 ? -12.086 9.271 11.105 1.00 96.25 124 TYR A CA 1
ATOM 965 C C . TYR A 1 124 ? -10.751 9.975 11.334 1.00 96.25 124 TYR A C 1
ATOM 967 O O . TYR A 1 124 ? -10.496 10.473 12.429 1.00 96.25 124 TYR A O 1
ATOM 975 N N . ASP A 1 125 ? -9.937 10.049 10.283 1.00 94.81 125 ASP A N 1
ATOM 976 C CA . ASP A 1 125 ? -8.698 10.825 10.247 1.00 94.81 125 ASP A CA 1
ATOM 977 C C . ASP A 1 125 ? -8.750 11.844 9.085 1.00 94.81 125 ASP A C 1
ATOM 979 O O . ASP A 1 125 ? -8.693 11.447 7.916 1.00 94.81 125 ASP A O 1
ATOM 983 N N . PRO A 1 126 ? -8.892 13.155 9.366 1.00 94.75 126 PRO A N 1
ATOM 984 C CA . PRO A 1 126 ? -9.042 14.187 8.337 1.00 94.75 126 PRO A CA 1
ATOM 985 C C . PRO A 1 126 ? -7.746 14.506 7.572 1.00 94.75 126 PRO A C 1
ATOM 987 O O . PRO A 1 126 ? -7.790 15.279 6.613 1.00 94.75 126 PRO A O 1
ATOM 990 N N . THR A 1 127 ? -6.609 13.964 8.011 1.00 91.25 127 THR A N 1
ATOM 991 C CA . THR A 1 127 ? -5.280 14.166 7.418 1.00 91.25 127 THR A CA 1
ATOM 992 C C . THR A 1 127 ? -4.510 12.852 7.493 1.00 91.25 127 THR A C 1
ATOM 994 O O . THR A 1 127 ? -3.471 12.754 8.146 1.00 91.25 127 THR A O 1
ATOM 997 N N . CYS A 1 128 ? -5.076 11.808 6.887 1.00 90.00 128 CYS A N 1
ATOM 998 C CA . CYS A 1 128 ? -4.681 10.435 7.172 1.00 90.00 128 CYS A CA 1
ATOM 999 C C . CYS A 1 128 ? -3.296 10.054 6.642 1.00 90.00 128 CYS A C 1
ATOM 1001 O O . CYS A 1 128 ? -2.787 8.991 7.012 1.00 90.00 128 CYS A O 1
ATOM 1003 N N . GLY A 1 129 ? -2.672 10.885 5.798 1.00 87.88 129 GLY A N 1
ATOM 1004 C CA . GLY A 1 129 ? -1.370 10.595 5.219 1.00 87.88 129 GLY A CA 1
ATOM 1005 C C . GLY A 1 129 ? -1.415 9.256 4.493 1.00 87.88 129 GLY A C 1
ATOM 1006 O O . GLY A 1 129 ? -2.269 9.031 3.641 1.00 87.88 129 GLY A O 1
ATOM 1007 N N . THR A 1 130 ? -0.519 8.337 4.858 1.00 86.75 130 THR A N 1
ATOM 1008 C CA . THR A 1 130 ? -0.475 6.963 4.326 1.00 86.75 130 THR A CA 1
ATOM 1009 C C . THR A 1 130 ? -1.435 5.990 5.032 1.00 86.75 130 THR A C 1
ATOM 1011 O O . THR A 1 130 ? -1.318 4.779 4.869 1.00 86.75 130 THR A O 1
ATOM 1014 N N . GLY A 1 131 ? -2.380 6.475 5.842 1.00 89.56 131 GLY A N 1
ATOM 1015 C CA . GLY A 1 131 ? -3.386 5.659 6.537 1.00 89.56 131 GLY A CA 1
ATOM 1016 C C . GLY A 1 131 ? -2.892 4.959 7.810 1.00 89.56 131 GLY A C 1
ATOM 1017 O O . GLY A 1 131 ? -3.637 4.191 8.421 1.00 89.56 131 GLY A O 1
ATOM 1018 N N . GLY A 1 132 ? -1.658 5.226 8.250 1.00 88.12 132 GLY A N 1
ATOM 1019 C CA . GLY A 1 132 ? -1.021 4.506 9.359 1.00 88.12 132 GLY A CA 1
ATOM 1020 C C . GLY A 1 132 ? -1.791 4.560 10.687 1.00 88.12 132 GLY A C 1
ATOM 1021 O O . GLY A 1 132 ? -1.801 3.567 11.421 1.00 88.12 132 GLY A O 1
ATOM 1022 N N . MET A 1 133 ? -2.462 5.681 10.982 1.00 90.75 133 MET A N 1
ATOM 1023 C CA . MET A 1 133 ? -3.302 5.840 12.176 1.00 90.75 133 MET A CA 1
ATOM 1024 C C . MET A 1 133 ? -4.554 4.961 12.124 1.00 90.75 133 MET A C 1
ATOM 1026 O O . MET A 1 133 ? -4.838 4.239 13.081 1.00 90.75 133 MET A O 1
ATOM 1030 N N . LEU A 1 134 ? -5.266 4.975 10.993 1.00 93.50 134 LEU A N 1
ATOM 1031 C CA . LEU A 1 134 ? -6.482 4.184 10.782 1.00 93.50 134 LEU A CA 1
ATOM 1032 C C . LEU A 1 134 ? -6.201 2.686 10.953 1.00 93.50 134 LEU A C 1
ATOM 1034 O O . LEU A 1 134 ? -6.915 1.995 11.680 1.00 93.50 134 LEU A O 1
ATOM 1038 N N . ILE A 1 135 ? -5.100 2.209 10.368 1.00 90.50 135 ILE A N 1
ATOM 1039 C CA . ILE A 1 135 ? -4.655 0.813 10.480 1.00 90.50 135 ILE A CA 1
ATOM 1040 C C . ILE A 1 135 ? -4.305 0.467 11.926 1.00 90.50 135 ILE A C 1
ATOM 1042 O O . ILE A 1 135 ? -4.693 -0.587 12.424 1.00 90.50 135 ILE A O 1
ATOM 1046 N N . SER A 1 136 ? -3.615 1.365 12.635 1.00 91.56 136 SER A N 1
ATOM 1047 C CA . SER A 1 136 ? -3.265 1.130 14.038 1.00 91.56 136 SER A CA 1
ATOM 1048 C C . SER A 1 136 ? -4.490 1.066 14.945 1.00 91.56 136 SER A C 1
ATOM 1050 O O . SER A 1 136 ? -4.483 0.299 15.906 1.00 91.56 136 SER A O 1
ATOM 1052 N N . CYS A 1 137 ? -5.535 1.844 14.665 1.00 94.56 137 CYS A N 1
ATOM 1053 C CA . CYS A 1 137 ? -6.770 1.760 15.434 1.00 94.56 137 CYS A CA 1
ATOM 1054 C C . CYS A 1 137 ? -7.504 0.440 15.168 1.00 94.56 137 CYS A C 1
ATOM 1056 O O . CYS A 1 137 ? -7.959 -0.205 16.110 1.00 94.56 137 CYS A O 1
ATOM 1058 N N . LEU A 1 138 ? -7.552 -0.017 13.912 1.00 92.69 138 LEU A N 1
ATOM 1059 C CA . LEU A 1 138 ? -8.129 -1.320 13.570 1.00 92.69 138 LEU A CA 1
ATOM 1060 C C . LEU A 1 138 ? -7.350 -2.479 14.217 1.00 92.69 138 LEU A C 1
ATOM 1062 O O . LEU A 1 138 ? -7.941 -3.415 14.760 1.00 92.69 138 LEU A O 1
ATOM 1066 N N . ALA A 1 139 ? -6.017 -2.389 14.220 1.00 90.88 139 ALA A N 1
ATOM 1067 C CA . ALA A 1 139 ? -5.145 -3.336 14.904 1.00 90.88 139 ALA A CA 1
ATOM 1068 C C . ALA A 1 139 ? -5.382 -3.343 16.424 1.00 90.88 139 ALA A C 1
ATOM 1070 O O . ALA A 1 139 ? -5.336 -4.406 17.041 1.00 90.88 139 ALA A O 1
ATOM 1071 N N . GLU A 1 140 ? -5.683 -2.190 17.030 1.00 94.88 140 GLU A N 1
ATOM 1072 C CA . GLU A 1 140 ? -6.030 -2.096 18.451 1.00 94.88 140 GLU A CA 1
ATOM 1073 C C . GLU A 1 140 ? -7.374 -2.768 18.767 1.00 94.88 140 GLU A C 1
ATOM 1075 O O . GLU A 1 140 ? -7.448 -3.539 19.728 1.00 94.88 140 GLU A O 1
ATOM 1080 N N . VAL A 1 141 ? -8.401 -2.568 17.928 1.00 95.12 141 VAL A N 1
ATOM 1081 C CA . VAL A 1 141 ? -9.684 -3.292 18.033 1.00 95.12 141 VAL A CA 1
ATOM 1082 C C . VAL A 1 141 ? -9.438 -4.805 17.994 1.00 95.12 141 VAL A C 1
ATOM 1084 O O . VAL A 1 141 ? -9.892 -5.530 18.882 1.00 95.12 141 VAL A O 1
ATOM 1087 N N . LYS A 1 142 ? -8.650 -5.283 17.016 1.00 93.19 142 LYS A N 1
ATOM 1088 C CA . LYS A 1 142 ? -8.264 -6.701 16.879 1.00 93.19 142 LYS A CA 1
ATOM 1089 C C . LYS A 1 142 ? -7.519 -7.204 18.121 1.00 93.19 142 LYS A C 1
ATOM 1091 O O . LYS A 1 142 ? -7.845 -8.268 18.643 1.00 93.19 142 LYS A O 1
ATOM 1096 N N . ARG A 1 143 ? -6.548 -6.435 18.629 1.00 92.44 143 ARG A N 1
ATOM 1097 C CA . ARG A 1 143 ? -5.730 -6.779 19.808 1.00 92.44 143 ARG A CA 1
ATOM 1098 C C . ARG A 1 143 ? -6.576 -6.961 21.070 1.00 92.44 143 ARG A C 1
ATOM 1100 O O . ARG A 1 143 ? -6.251 -7.808 21.897 1.00 92.44 143 ARG A O 1
ATOM 1107 N N . ARG A 1 144 ? -7.667 -6.203 21.205 1.00 94.06 144 ARG A N 1
ATOM 1108 C CA . ARG A 1 144 ? -8.629 -6.308 22.317 1.00 94.06 144 ARG A CA 1
ATOM 1109 C C . ARG A 1 144 ? -9.685 -7.405 22.125 1.00 94.06 144 ARG A C 1
ATOM 1111 O O . ARG A 1 144 ? -10.574 -7.538 22.959 1.00 94.06 144 ARG A O 1
ATOM 1118 N N . GLY A 1 145 ? -9.588 -8.202 21.058 1.00 93.75 145 GLY A N 1
ATOM 1119 C CA . GLY A 1 145 ? -10.527 -9.286 20.750 1.00 93.75 145 GLY A CA 1
ATOM 1120 C C . GLY A 1 145 ? -11.801 -8.831 20.031 1.00 93.75 145 GLY A C 1
ATOM 1121 O O . GLY A 1 145 ? -12.768 -9.587 19.970 1.00 93.75 145 GLY A O 1
ATOM 1122 N N . GLY A 1 146 ? -11.818 -7.605 19.506 1.00 93.56 146 GLY A N 1
ATOM 1123 C CA . GLY A 1 146 ? -12.939 -7.032 18.772 1.00 93.56 146 GLY A CA 1
ATOM 1124 C C . GLY A 1 146 ? -13.023 -7.478 17.308 1.00 93.56 146 GLY A C 1
ATOM 1125 O O . GLY A 1 146 ? -12.009 -7.771 16.673 1.00 93.56 146 GLY A O 1
ATOM 1126 N N . ASP A 1 147 ? -14.237 -7.494 16.744 1.00 92.69 147 ASP A N 1
ATOM 1127 C CA . ASP A 1 147 ? -14.458 -7.787 15.322 1.00 92.69 147 ASP A CA 1
ATOM 1128 C C . ASP A 1 147 ? -14.254 -6.538 14.454 1.00 92.69 147 ASP A C 1
ATOM 1130 O O . ASP A 1 147 ? -15.136 -5.682 14.344 1.00 92.69 147 ASP A O 1
ATOM 1134 N N . ILE A 1 148 ? -13.105 -6.473 13.783 1.00 91.38 148 ILE A N 1
ATOM 1135 C CA . ILE A 1 148 ? -12.708 -5.359 12.910 1.00 91.38 148 ILE A CA 1
ATOM 1136 C C . ILE A 1 148 ? -13.674 -5.101 11.747 1.00 91.38 148 ILE A C 1
ATOM 1138 O O . ILE A 1 148 ? -13.737 -3.985 11.244 1.00 91.38 148 ILE A O 1
ATOM 1142 N N . ARG A 1 149 ? -14.461 -6.101 11.324 1.00 91.31 149 ARG A N 1
ATOM 1143 C CA . ARG A 1 149 ? -15.405 -5.967 10.196 1.00 91.31 149 ARG A CA 1
ATOM 1144 C C . ARG A 1 149 ? -16.590 -5.068 10.533 1.00 91.31 149 ARG A C 1
ATOM 1146 O O . ARG A 1 149 ? -17.313 -4.643 9.638 1.00 91.31 149 ARG A O 1
ATOM 1153 N N . THR A 1 150 ? -16.806 -4.820 11.822 1.00 92.69 150 THR A N 1
ATOM 1154 C CA . THR A 1 150 ? -17.857 -3.930 12.321 1.00 92.69 150 THR A CA 1
ATOM 1155 C C . THR A 1 150 ? -17.389 -2.480 12.446 1.00 92.69 150 THR A C 1
ATOM 1157 O O . THR A 1 150 ? -18.216 -1.601 12.658 1.00 92.69 150 THR A O 1
ATOM 1160 N N . THR A 1 151 ? -16.086 -2.220 12.307 1.00 93.75 151 THR A N 1
ATOM 1161 C CA . THR A 1 151 ? -15.494 -0.890 12.463 1.00 93.75 151 THR A CA 1
ATOM 1162 C C . THR A 1 151 ? -15.377 -0.197 11.106 1.00 93.75 151 THR A C 1
ATOM 1164 O O . THR A 1 151 ? -14.763 -0.719 10.177 1.00 93.75 151 THR A O 1
ATOM 1167 N N . GLY A 1 152 ? -15.953 0.998 10.988 1.00 93.44 152 GLY A N 1
ATOM 1168 C CA . GLY A 1 152 ? -15.819 1.835 9.794 1.00 93.44 152 GLY A CA 1
ATOM 1169 C C . GLY A 1 152 ? -14.533 2.658 9.832 1.00 93.44 152 GLY A C 1
ATOM 1170 O O . GLY A 1 152 ? -14.241 3.282 10.850 1.00 93.44 152 GLY A O 1
ATOM 1171 N N . LEU A 1 153 ? -13.783 2.706 8.729 1.00 94.12 153 LEU A N 1
ATOM 1172 C CA . LEU A 1 153 ? -12.603 3.564 8.585 1.00 94.12 153 LEU A CA 1
ATOM 1173 C C . LEU A 1 153 ? -12.857 4.641 7.532 1.00 94.12 153 LEU A C 1
ATOM 1175 O O . LEU A 1 153 ? -13.248 4.337 6.406 1.00 94.12 153 LEU A O 1
ATOM 1179 N N . TYR A 1 154 ? -12.592 5.892 7.895 1.00 95.12 154 TYR A N 1
ATOM 1180 C CA . TYR A 1 154 ? -12.765 7.055 7.035 1.00 95.12 154 TYR A CA 1
ATOM 1181 C C . TYR A 1 154 ? -11.501 7.912 7.097 1.00 95.12 154 TYR A C 1
ATOM 1183 O O . TYR A 1 154 ? -10.996 8.215 8.175 1.00 95.12 154 TYR A O 1
ATOM 1191 N N . GLY A 1 155 ? -10.982 8.312 5.942 1.00 93.75 155 GLY A N 1
ATOM 1192 C CA . GLY A 1 155 ? -9.766 9.112 5.855 1.00 93.75 155 GLY A CA 1
ATOM 1193 C C . GLY A 1 155 ? -9.884 10.190 4.792 1.00 93.75 155 GLY A C 1
ATOM 1194 O O . GLY A 1 155 ? -10.491 9.955 3.745 1.00 93.75 155 GLY A O 1
ATOM 1195 N N . GLN A 1 156 ? -9.291 11.350 5.051 1.00 94.31 156 GLN A N 1
ATOM 1196 C CA . GLN A 1 156 ? -9.103 12.402 4.060 1.00 94.31 156 GLN A CA 1
ATOM 1197 C C . GLN A 1 156 ? -7.614 12.733 3.945 1.00 94.31 156 GLN A C 1
ATOM 1199 O O . GLN A 1 156 ? -6.909 12.834 4.941 1.00 94.31 156 GLN A O 1
ATOM 1204 N N . GLU A 1 157 ? -7.142 12.896 2.712 1.00 90.19 157 GLU A N 1
ATOM 1205 C CA . GLU A 1 157 ? -5.766 13.272 2.405 1.00 90.19 157 GLU A CA 1
ATOM 1206 C C . GLU A 1 157 ? -5.777 14.203 1.189 1.00 90.19 157 GLU A C 1
ATOM 1208 O O . GLU A 1 157 ? -6.490 13.964 0.210 1.00 90.19 157 GLU A O 1
ATOM 1213 N N . LEU A 1 158 ? -5.020 15.295 1.275 1.00 88.50 158 LEU A N 1
ATOM 1214 C CA . LEU A 1 158 ? -4.961 16.331 0.248 1.00 88.50 158 LEU A CA 1
ATOM 1215 C C . LEU A 1 158 ? -4.112 15.879 -0.945 1.00 88.50 158 LEU A C 1
ATOM 1217 O O . LEU A 1 158 ? -4.436 16.163 -2.100 1.00 88.50 158 LEU A O 1
ATOM 1221 N N . ILE A 1 159 ? -3.010 15.188 -0.665 1.00 84.69 159 ILE A N 1
ATOM 1222 C CA . ILE A 1 159 ? -2.019 14.792 -1.653 1.00 84.69 159 ILE A CA 1
ATOM 1223 C C . ILE A 1 159 ? -2.442 13.463 -2.278 1.00 84.69 159 ILE A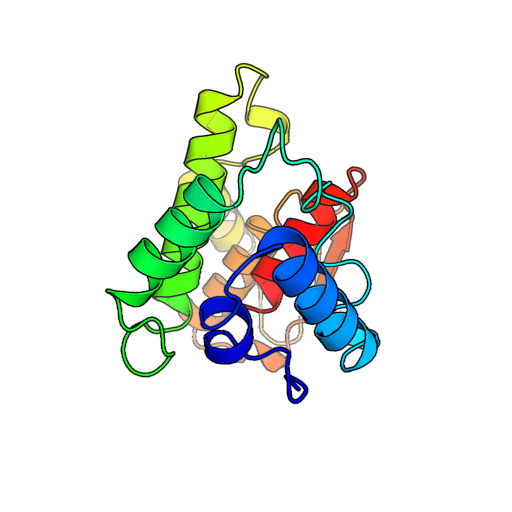 C 1
ATOM 1225 O O . ILE A 1 159 ? -2.419 12.411 -1.645 1.00 84.69 159 ILE A O 1
ATOM 1229 N N . THR A 1 160 ? -2.779 13.493 -3.569 1.00 82.81 160 THR A N 1
ATOM 1230 C CA . THR A 1 160 ? -3.340 12.337 -4.289 1.00 82.81 160 THR A CA 1
ATOM 1231 C C . THR A 1 160 ? -2.446 11.099 -4.240 1.00 82.81 160 THR A C 1
ATOM 1233 O O . THR A 1 160 ? -2.949 9.992 -4.067 1.00 82.81 160 THR A O 1
ATOM 1236 N N . ILE A 1 161 ? -1.125 11.272 -4.358 1.00 79.69 161 ILE A N 1
ATOM 1237 C CA . ILE A 1 161 ? -0.186 10.146 -4.289 1.00 79.69 161 ILE A CA 1
ATOM 1238 C C . ILE A 1 161 ? -0.134 9.532 -2.883 1.00 79.69 161 ILE A C 1
ATOM 1240 O O . ILE A 1 161 ? -0.090 8.314 -2.751 1.00 79.69 161 ILE A O 1
ATOM 1244 N N . THR A 1 162 ? -0.233 10.347 -1.833 1.00 81.62 162 THR A N 1
ATOM 1245 C CA . THR A 1 162 ? -0.271 9.875 -0.445 1.00 81.62 162 THR A CA 1
ATOM 1246 C C . THR A 1 162 ? -1.597 9.168 -0.145 1.00 81.62 162 THR A C 1
ATOM 1248 O O . THR A 1 162 ? -1.599 8.078 0.421 1.00 81.62 162 THR A O 1
ATOM 1251 N N . ALA A 1 163 ? -2.718 9.710 -0.631 1.00 86.44 163 ALA A N 1
ATOM 1252 C CA . ALA A 1 163 ? -4.032 9.073 -0.534 1.00 86.44 163 ALA A CA 1
ATOM 1253 C C . ALA A 1 163 ? -4.074 7.711 -1.253 1.00 86.44 163 ALA A C 1
ATOM 1255 O O . ALA A 1 163 ? -4.699 6.760 -0.780 1.00 86.44 163 ALA A O 1
ATOM 1256 N N . ALA A 1 164 ? -3.395 7.599 -2.397 1.00 84.75 164 ALA A N 1
ATOM 1257 C CA . ALA A 1 164 ? -3.244 6.344 -3.121 1.00 84.75 164 ALA A CA 1
ATOM 1258 C C . ALA A 1 164 ? -2.466 5.302 -2.297 1.00 84.75 164 ALA A C 1
ATOM 1260 O O . ALA A 1 164 ? -2.923 4.165 -2.184 1.00 84.75 164 ALA A O 1
ATOM 1261 N N . ILE A 1 165 ? -1.369 5.706 -1.642 1.00 83.81 165 ILE A N 1
ATOM 1262 C CA . ILE A 1 165 ? -0.622 4.858 -0.698 1.00 83.81 165 ILE A CA 1
ATOM 1263 C C . ILE A 1 165 ? -1.522 4.417 0.464 1.00 83.81 165 ILE A C 1
ATOM 1265 O O . ILE A 1 165 ? -1.570 3.229 0.769 1.00 83.81 165 ILE A O 1
ATOM 1269 N N . ALA A 1 166 ? -2.294 5.327 1.067 1.00 86.81 166 ALA A N 1
ATOM 1270 C CA . ALA A 1 166 ? -3.230 4.981 2.141 1.00 86.81 166 ALA A CA 1
ATOM 1271 C C . ALA A 1 166 ? -4.253 3.924 1.722 1.00 86.81 166 ALA A C 1
ATOM 1273 O O . ALA A 1 166 ? -4.562 3.010 2.481 1.00 86.81 166 ALA A O 1
ATOM 1274 N N . ARG A 1 167 ? -4.760 4.016 0.492 1.00 87.69 167 ARG A N 1
ATOM 1275 C CA . ARG A 1 167 ? -5.690 3.024 -0.050 1.00 87.69 167 ARG A CA 1
ATOM 1276 C C . ARG A 1 167 ? -5.021 1.688 -0.338 1.00 87.69 167 ARG A C 1
ATOM 1278 O O . ARG A 1 167 ? -5.647 0.669 -0.073 1.00 87.69 167 ARG A O 1
ATOM 1285 N N . MET A 1 168 ? -3.780 1.671 -0.838 1.00 85.25 168 MET A N 1
ATOM 1286 C CA . MET A 1 168 ? -3.008 0.424 -0.955 1.00 85.25 168 MET A CA 1
ATOM 1287 C C . MET A 1 168 ? -2.836 -0.231 0.417 1.00 85.25 168 MET A C 1
ATOM 1289 O O . MET A 1 168 ? -3.119 -1.414 0.568 1.00 85.25 168 MET A O 1
ATOM 1293 N N . ASN A 1 169 ? -2.459 0.564 1.415 1.00 81.81 169 ASN A N 1
ATOM 1294 C CA . ASN A 1 169 ? -2.248 0.141 2.796 1.00 81.81 169 ASN A CA 1
ATOM 1295 C C . ASN A 1 169 ? -3.493 -0.392 3.512 1.00 81.81 169 ASN A C 1
ATOM 1297 O O . ASN A 1 169 ? -3.354 -1.082 4.508 1.00 81.81 169 ASN A O 1
ATOM 1301 N N . LEU A 1 170 ? -4.693 -0.020 3.066 1.00 84.31 170 LEU A N 1
ATOM 1302 C CA . LEU A 1 170 ? -5.961 -0.530 3.603 1.00 84.31 170 LEU A CA 1
ATOM 1303 C C . LEU A 1 170 ? -6.495 -1.738 2.810 1.00 84.31 170 LEU A C 1
ATOM 1305 O O . LEU A 1 170 ? -7.537 -2.297 3.158 1.00 84.31 170 LEU A O 1
ATOM 1309 N N . VAL A 1 171 ? -5.856 -2.075 1.686 1.00 80.62 171 VAL A N 1
ATOM 1310 C CA . VAL A 1 171 ? -6.176 -3.251 0.862 1.00 80.62 171 VAL A CA 1
ATOM 1311 C C . VAL A 1 171 ? -5.277 -4.433 1.214 1.00 80.62 171 VAL A C 1
ATOM 1313 O O . VAL A 1 171 ? -5.758 -5.565 1.134 1.00 80.62 171 VAL A O 1
ATOM 1316 N N . ILE A 1 172 ? -4.006 -4.143 1.509 1.00 64.88 172 ILE A N 1
ATOM 1317 C CA . ILE A 1 172 ? -3.028 -5.032 2.152 1.00 64.88 172 ILE A CA 1
ATOM 1318 C C . ILE A 1 172 ? -3.310 -5.037 3.655 1.00 64.88 172 ILE A C 1
ATOM 1320 O O . ILE A 1 172 ? -2.926 -6.024 4.297 1.00 64.88 172 ILE A O 1
#

Foldseek 3Di:
DQDPLLDLVNLLPDPDQSLVSNVVSLVRVCVVPVPQQPCLVPDDPSRPCVVHPPVNSNVVSVVCVVDDPDCVRAPPVRVLVVLVVVVVVCLVPVPPPSVLQDDDLVVLLVVLVVVQDEFQEEDEEAACRLVSNVVSNLVSNVVVVHDSVNYHYYYHHDDSNRVSNNSVSVVD

Solvent-accessible surface area (backbone atoms only — not comparable to full-atom values): 9734 Å² total; per-residue (Å²): 106,79,48,91,76,42,43,72,67,48,41,65,65,46,90,65,62,38,31,51,42,47,51,53,20,49,54,48,33,22,70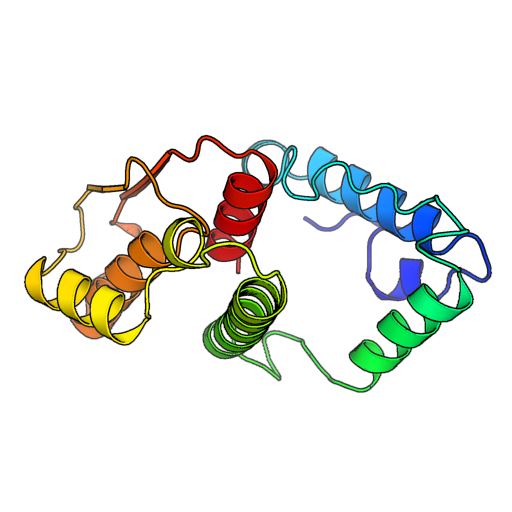,64,29,56,93,82,35,56,73,40,83,61,82,73,68,44,70,39,55,89,87,44,34,51,68,59,54,48,50,50,52,56,56,57,68,76,51,77,77,46,65,88,74,36,44,50,75,56,50,45,51,52,52,51,50,50,53,50,52,52,38,70,70,63,76,55,80,42,73,78,62,50,78,58,64,71,58,42,46,50,52,28,63,72,65,60,58,53,59,63,40,72,48,77,35,82,71,28,36,46,30,63,58,62,52,38,33,46,50,45,18,44,74,74,72,34,56,55,91,48,39,46,80,46,72,34,51,90,51,65,68,40,36,17,46,17,52,51,59,74,73,81

Radius of gyration: 17.75 Å; Cα contacts (8 Å, |Δi|>4): 197; chains: 1; bounding box: 36×36×48 Å

Secondary structure (DSSP, 8-state):
-PPTT-SHHHHHH-SS-HHHHHHHHHHHHHHH-HHHHTT-STT--TT-TTTS-HHHHHHHHHHHTTS--STTTS-HHHHHHHHHHHHHHHHHHT-S-GGGT---HHHHHHHHHHH---TT-EEEETT-TTSHHHHHHHHHHHHTT--GGG-EEEE--SSHHHHHHHHHHTT-

Nearest PDB structures (foldseek):
  7vs4-assembly1_A  TM=9.277E-01  e=2.806E-15  Aquipseudomonas alcaligenes
  7vru-assembly1_A  TM=9.270E-01  e=5.921E-14  Aquipseudomonas alcaligenes
  7vs4-assembly1_B  TM=8.300E-01  e=5.618E-14  Aquipseudomonas alcaligenes
  7vru-assembly1_B  TM=8.298E-01  e=1.236E-13  Aquipseudomonas alcaligenes
  2y7h-assembly1_C  TM=7.737E-01  e=3.252E-06  Escherichia coli

pLDDT: mean 87.75, std 9.95, range [49.09, 96.31]

Mean predicted aligned error: 5.47 Å